Protein AF-A0A659UNY8-F1 (afdb_monomer_lite)

Secondary structure (DSSP, 8-state):
--TT--SGGGS-HHHHHHHHHHHHHTTTTSTT----------HHHHHHHHHHHHHHHHHT-

Foldseek 3Di:
DCPPPQWPVPDDPVVVVVVVVCQQPVCVPPPPDGDDDPDDDTPVVVVVVVVVVVVVVVVVD

Radius of gyration: 15.52 Å; chains: 1; bounding box: 27×34×37 Å

Sequence (61 aa):
RYENITEYTQLPDITRQQVQHFFEHYKDLEPGKWVKIEGWHDSKYAKRMIIDAVARAKASK

Structure (mmCIF, N/CA/C/O backbone):
data_AF-A0A659UNY8-F1
#
_entry.id   AF-A0A659UNY8-F1
#
loop_
_atom_site.group_PDB
_atom_site.id
_atom_site.type_symbol
_atom_site.label_atom_id
_atom_site.label_alt_id
_atom_site.label_comp_id
_atom_site.label_asym_id
_atom_site.label_entity_id
_atom_site.label_seq_id
_atom_site.pdbx_PDB_ins_code
_atom_site.Cartn_x
_atom_site.Cartn_y
_atom_site.Cartn_z
_atom_site.occupancy
_atom_site.B_iso_or_equiv
_atom_site.auth_seq_id
_atom_site.auth_comp_id
_atom_site.auth_asym_id
_atom_site.auth_atom_id
_atom_site.pdbx_PDB_model_num
ATOM 1 N N . ARG A 1 1 ? -8.694 -7.371 -16.816 1.00 82.19 1 ARG A N 1
ATOM 2 C CA . ARG A 1 1 ? -7.531 -6.472 -16.491 1.00 82.19 1 ARG A CA 1
ATOM 3 C C . ARG A 1 1 ? -6.656 -7.018 -15.361 1.00 82.19 1 ARG A C 1
ATOM 5 O O . ARG A 1 1 ? -5.446 -6.924 -15.489 1.00 82.19 1 ARG A O 1
ATOM 12 N N . TYR A 1 2 ? -7.231 -7.563 -14.283 1.00 93.75 2 TYR A N 1
ATOM 13 C CA . TYR A 1 2 ? -6.479 -8.073 -13.121 1.00 93.75 2 TYR A CA 1
ATOM 14 C C . TYR A 1 2 ? -6.577 -9.595 -12.928 1.00 93.75 2 TYR A C 1
ATOM 16 O O . TYR A 1 2 ? -6.032 -10.109 -11.963 1.00 93.75 2 TYR A O 1
ATOM 24 N N . GLU A 1 3 ? -7.245 -10.322 -13.830 1.00 94.44 3 GLU A N 1
ATOM 25 C CA . GLU A 1 3 ? -7.500 -11.771 -13.700 1.00 94.44 3 GLU A CA 1
ATOM 26 C C . GLU A 1 3 ? -6.238 -12.613 -13.466 1.00 94.44 3 GLU A C 1
ATOM 28 O O . GLU A 1 3 ? -6.302 -13.611 -12.759 1.00 94.44 3 GLU A O 1
ATOM 33 N N . ASN A 1 4 ? -5.088 -12.182 -13.995 1.00 94.69 4 ASN A N 1
ATOM 34 C CA . ASN A 1 4 ? -3.811 -12.891 -13.863 1.00 94.69 4 ASN A CA 1
ATOM 35 C C . ASN A 1 4 ? -2.877 -12.289 -12.799 1.00 94.69 4 ASN A C 1
ATOM 37 O O . ASN A 1 4 ? -1.704 -12.653 -12.742 1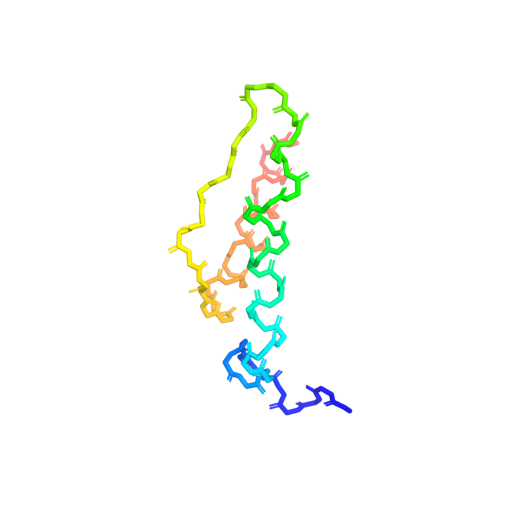.00 94.69 4 ASN A O 1
ATOM 41 N N . ILE A 1 5 ? -3.362 -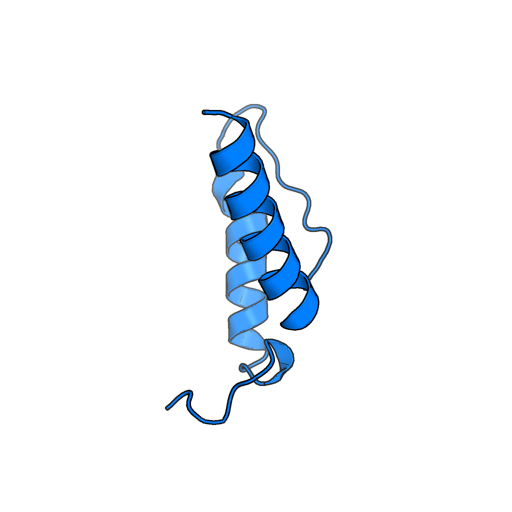11.347 -11.985 1.00 96.62 5 ILE A N 1
ATOM 42 C CA . ILE A 1 5 ? -2.580 -10.735 -10.907 1.00 96.62 5 ILE A CA 1
ATOM 43 C C . ILE A 1 5 ? -2.932 -11.435 -9.596 1.00 96.62 5 ILE A C 1
ATOM 45 O O . ILE A 1 5 ? -4.003 -11.245 -9.025 1.00 96.62 5 ILE A O 1
ATOM 49 N N . THR A 1 6 ? -2.002 -12.253 -9.125 1.00 97.31 6 THR A N 1
ATOM 50 C CA . THR A 1 6 ? -2.064 -13.011 -7.875 1.00 97.31 6 THR A CA 1
ATOM 51 C C . THR A 1 6 ? -1.147 -12.444 -6.793 1.00 97.31 6 THR A C 1
ATOM 53 O O . THR A 1 6 ? -1.385 -12.698 -5.617 1.00 97.31 6 THR A O 1
ATOM 56 N N . GLU A 1 7 ? -0.119 -11.679 -7.170 1.00 98.06 7 GLU A N 1
ATOM 57 C CA . GLU A 1 7 ? 0.855 -11.076 -6.258 1.00 98.06 7 GLU A CA 1
ATOM 58 C C . GLU A 1 7 ? 1.091 -9.596 -6.559 1.00 98.06 7 GLU A C 1
ATOM 60 O O . GLU A 1 7 ? 1.040 -9.153 -7.707 1.00 98.06 7 GLU A O 1
ATOM 65 N N . TYR A 1 8 ? 1.418 -8.821 -5.519 1.00 96.81 8 TYR A N 1
ATOM 66 C CA . TYR A 1 8 ? 1.679 -7.384 -5.663 1.00 96.81 8 TYR A CA 1
ATOM 67 C C . TYR A 1 8 ? 2.872 -7.107 -6.588 1.00 96.81 8 TYR A C 1
ATOM 69 O O . TYR A 1 8 ? 2.916 -6.072 -7.245 1.00 96.81 8 TYR A O 1
ATOM 77 N N . THR A 1 9 ? 3.823 -8.041 -6.682 1.00 97.19 9 THR A N 1
ATOM 78 C CA . THR A 1 9 ? 5.002 -7.941 -7.551 1.00 97.19 9 THR A CA 1
ATOM 79 C C . THR A 1 9 ? 4.694 -8.015 -9.042 1.00 97.19 9 THR A C 1
ATOM 81 O O . THR A 1 9 ? 5.544 -7.645 -9.844 1.00 97.19 9 THR A O 1
ATOM 84 N N . GLN A 1 10 ? 3.489 -8.450 -9.415 1.00 97.69 10 GLN A N 1
ATOM 85 C CA . GLN A 1 10 ? 3.020 -8.459 -10.802 1.00 97.69 10 GLN A CA 1
ATOM 86 C C . GLN A 1 10 ? 2.416 -7.112 -11.223 1.00 97.69 10 GLN A C 1
ATOM 88 O O . GLN A 1 10 ? 2.100 -6.917 -12.397 1.00 97.69 10 GLN A O 1
ATOM 93 N N . LEU A 1 11 ? 2.244 -6.175 -10.285 1.00 95.94 11 LEU A N 1
ATOM 94 C CA . LEU A 1 11 ? 1.915 -4.793 -10.613 1.00 95.94 11 LEU A CA 1
ATOM 95 C C . LEU A 1 11 ? 3.150 -4.074 -11.176 1.00 95.94 11 LEU A C 1
ATOM 97 O O . LEU A 1 11 ? 4.273 -4.388 -10.772 1.00 95.94 11 LEU A O 1
ATOM 101 N N . PRO A 1 12 ? 2.964 -3.070 -12.054 1.00 96.62 12 PRO A N 1
ATOM 102 C CA . PRO A 1 12 ? 4.057 -2.207 -12.479 1.00 96.62 12 PRO A CA 1
ATOM 103 C C . PRO A 1 12 ? 4.788 -1.622 -11.274 1.00 96.62 12 PRO A C 1
ATOM 105 O O . PRO A 1 12 ? 4.162 -1.159 -10.318 1.00 96.62 12 PRO A O 1
ATOM 108 N N . ASP A 1 13 ? 6.116 -1.604 -11.339 1.00 97.12 13 ASP A N 1
ATOM 109 C CA . ASP A 1 13 ? 6.943 -1.167 -10.218 1.00 97.12 13 ASP A CA 1
ATOM 110 C C . ASP A 1 13 ? 6.598 0.256 -9.757 1.00 97.12 13 ASP A C 1
ATOM 112 O O . ASP A 1 13 ? 6.391 0.495 -8.569 1.00 97.12 13 ASP A O 1
ATOM 116 N N . ILE A 1 14 ? 6.384 1.162 -10.717 1.00 97.69 14 ILE A N 1
ATOM 117 C CA . ILE A 1 14 ? 5.968 2.544 -10.460 1.00 97.69 14 ILE A CA 1
ATOM 118 C C . ILE A 1 14 ? 4.679 2.636 -9.635 1.00 97.69 14 ILE A C 1
ATOM 120 O O . ILE A 1 14 ? 4.569 3.499 -8.772 1.00 97.69 14 ILE A O 1
ATOM 124 N N . THR A 1 15 ? 3.721 1.726 -9.832 1.00 97.06 15 THR A N 1
ATOM 125 C CA . THR A 1 15 ? 2.478 1.711 -9.049 1.00 97.06 15 THR A CA 1
ATOM 126 C C . THR A 1 15 ? 2.766 1.397 -7.584 1.00 97.06 15 THR A C 1
ATOM 128 O O . THR A 1 15 ? 2.206 2.037 -6.697 1.00 97.06 15 THR A O 1
ATOM 131 N N . ARG A 1 16 ? 3.668 0.448 -7.312 1.00 97.25 16 ARG A N 1
ATOM 132 C CA . ARG A 1 16 ? 4.066 0.100 -5.940 1.00 97.25 16 ARG A CA 1
ATOM 133 C C . ARG A 1 16 ? 4.831 1.246 -5.280 1.00 97.25 16 ARG A C 1
ATOM 135 O O . ARG A 1 16 ? 4.542 1.586 -4.136 1.00 97.25 16 ARG A O 1
ATOM 142 N N . GLN A 1 17 ? 5.748 1.871 -6.018 1.00 97.62 17 GLN A N 1
ATOM 143 C CA . GLN A 1 17 ? 6.512 3.025 -5.540 1.00 97.62 17 GLN A CA 1
ATOM 144 C C . GLN A 1 17 ? 5.608 4.223 -5.226 1.00 97.62 17 GLN A C 1
ATOM 146 O O . GLN A 1 17 ? 5.774 4.850 -4.187 1.00 97.62 17 GLN A O 1
ATOM 151 N N . GLN A 1 18 ? 4.610 4.511 -6.067 1.00 98.44 18 GLN A N 1
ATOM 152 C CA . GLN A 1 18 ? 3.649 5.594 -5.828 1.00 98.44 18 GLN A CA 1
ATOM 153 C C . GLN A 1 18 ? 2.836 5.382 -4.547 1.00 98.44 18 GLN A C 1
ATOM 155 O O . GLN A 1 18 ? 2.647 6.326 -3.782 1.00 98.44 18 GLN A O 1
ATOM 160 N N . VAL A 1 19 ? 2.380 4.150 -4.288 1.00 98.00 19 VAL A N 1
ATOM 161 C CA . VAL A 1 19 ? 1.665 3.826 -3.043 1.00 98.00 19 VAL A CA 1
ATOM 162 C C . VAL A 1 19 ?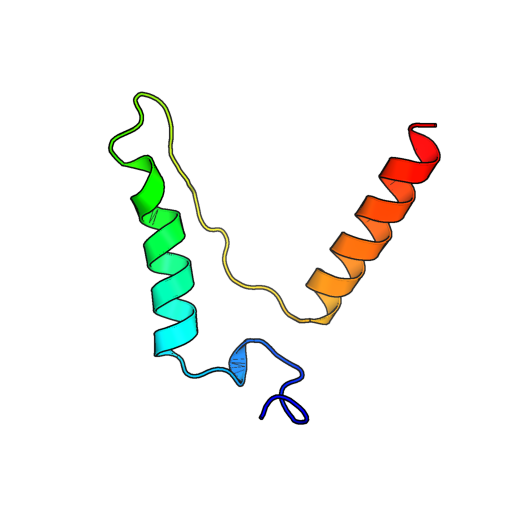 2.577 4.006 -1.830 1.00 98.00 19 VAL A C 1
ATOM 164 O O . VAL A 1 19 ? 2.160 4.613 -0.847 1.00 98.00 19 VAL A O 1
ATOM 167 N N . GLN A 1 20 ? 3.819 3.521 -1.901 1.00 97.50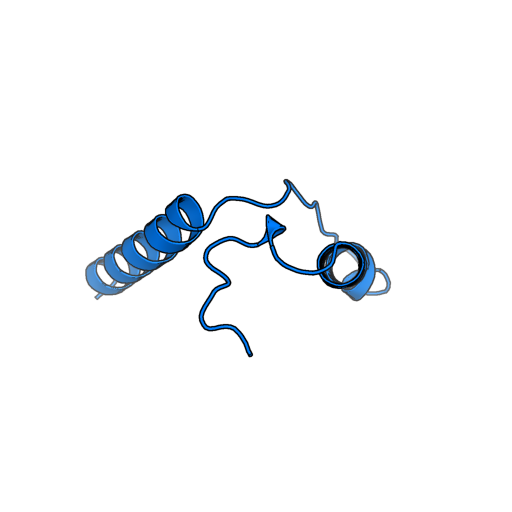 20 GLN A N 1
ATOM 168 C CA . GLN A 1 20 ? 4.784 3.683 -0.815 1.00 97.50 20 GLN A CA 1
ATOM 169 C C . GLN A 1 20 ? 5.090 5.163 -0.544 1.00 97.50 20 GLN A C 1
ATOM 171 O O . GLN A 1 20 ? 4.923 5.612 0.587 1.00 97.50 20 GLN A O 1
ATOM 176 N N . HIS A 1 21 ? 5.433 5.928 -1.583 1.00 97.69 21 HIS A N 1
ATOM 177 C CA . HIS A 1 21 ? 5.736 7.356 -1.487 1.00 97.69 21 HIS A CA 1
ATOM 178 C C . HIS A 1 21 ? 4.579 8.147 -0.867 1.00 97.69 21 HIS A C 1
ATOM 180 O O . HIS A 1 21 ? 4.785 8.986 0.006 1.00 97.69 21 HIS A O 1
ATOM 186 N N . PHE A 1 22 ? 3.338 7.846 -1.262 1.00 98.38 22 PHE A N 1
ATOM 187 C CA . PHE A 1 22 ? 2.170 8.485 -0.663 1.00 98.38 22 PHE A CA 1
ATOM 188 C C . PHE A 1 22 ? 2.129 8.283 0.859 1.00 98.38 22 PHE A C 1
ATOM 190 O O . PHE A 1 22 ? 1.976 9.250 1.602 1.00 98.38 22 PHE A O 1
ATOM 197 N N . PHE A 1 23 ? 2.292 7.047 1.341 1.00 98.19 23 PHE A N 1
ATOM 198 C CA . PHE A 1 23 ? 2.222 6.761 2.776 1.00 98.19 23 PHE A CA 1
ATOM 199 C C . PHE A 1 23 ? 3.431 7.258 3.571 1.00 98.19 23 PHE A C 1
ATOM 201 O O . PHE A 1 23 ? 3.278 7.540 4.759 1.00 98.19 23 PHE A O 1
ATOM 208 N N . GLU A 1 24 ? 4.594 7.384 2.936 1.00 97.12 24 GLU A N 1
ATOM 209 C CA . GLU A 1 24 ? 5.772 8.006 3.542 1.00 97.12 24 GLU A CA 1
ATOM 210 C C . GLU A 1 24 ? 5.543 9.497 3.820 1.00 97.12 24 GLU A C 1
ATOM 212 O O . GLU A 1 24 ? 5.959 9.964 4.874 1.00 97.12 24 GLU A O 1
ATOM 217 N N . HIS A 1 25 ? 4.820 10.208 2.943 1.00 97.50 25 HIS A N 1
ATOM 218 C CA . HIS A 1 25 ? 4.744 11.675 2.983 1.00 97.50 25 HIS A CA 1
ATOM 219 C C . HIS A 1 25 ? 3.393 12.283 3.379 1.00 97.50 25 HIS A C 1
ATOM 221 O O . HIS A 1 25 ? 3.339 13.456 3.747 1.00 97.50 25 HIS A O 1
ATOM 227 N N . TYR A 1 26 ? 2.272 11.549 3.323 1.00 97.81 26 TYR A N 1
ATOM 228 C CA . TYR A 1 26 ? 0.940 12.164 3.515 1.00 97.81 26 TYR A CA 1
ATOM 229 C C . TYR A 1 26 ? 0.732 12.833 4.884 1.00 97.81 26 TYR A C 1
ATOM 231 O O . TYR A 1 26 ? -0.212 13.601 5.048 1.00 97.81 26 TYR A O 1
ATOM 239 N N . LYS A 1 27 ? 1.602 12.538 5.856 1.00 97.50 27 LYS A N 1
ATOM 240 C CA . LYS A 1 27 ? 1.568 13.061 7.226 1.00 97.50 27 LYS A CA 1
ATOM 241 C C . LYS A 1 27 ? 2.650 14.093 7.533 1.00 97.50 27 LYS A C 1
ATOM 243 O O . LYS A 1 27 ? 2.701 14.551 8.669 1.00 97.50 27 LYS A O 1
ATOM 248 N N . ASP A 1 28 ? 3.474 14.494 6.567 1.00 96.88 28 ASP A N 1
ATOM 249 C CA . ASP A 1 28 ? 4.641 15.357 6.814 1.00 96.88 28 ASP A CA 1
ATOM 250 C C . ASP A 1 28 ? 4.285 16.708 7.459 1.00 96.88 28 ASP A C 1
ATOM 252 O O . ASP A 1 28 ? 5.091 17.291 8.182 1.00 96.88 28 ASP A O 1
ATOM 256 N N . LEU A 1 29 ? 3.063 17.198 7.234 1.00 97.38 29 LEU A N 1
ATOM 257 C CA . LEU A 1 29 ? 2.562 18.459 7.789 1.00 97.38 29 LEU A CA 1
ATOM 258 C C . LEU A 1 29 ? 1.640 18.274 9.004 1.00 97.38 29 LEU A C 1
ATOM 260 O O . LEU A 1 29 ? 1.020 19.237 9.451 1.00 97.38 29 LEU A O 1
ATOM 264 N N . GLU A 1 30 ? 1.527 17.058 9.543 1.00 97.62 30 GLU A N 1
ATOM 265 C CA . GLU A 1 30 ? 0.737 16.763 10.737 1.00 97.62 30 GLU A CA 1
ATOM 266 C C . GLU A 1 30 ? 1.654 16.707 11.977 1.00 97.62 30 GLU A C 1
ATOM 268 O O . GLU A 1 30 ? 2.369 15.717 12.167 1.00 97.62 30 GLU A O 1
ATOM 273 N N . PRO A 1 31 ? 1.648 17.728 12.863 1.00 97.00 31 PRO A N 1
ATOM 274 C CA . PRO A 1 31 ? 2.592 17.802 13.976 1.00 97.00 31 PRO A CA 1
ATOM 275 C C . PRO A 1 31 ? 2.546 16.564 14.876 1.00 97.00 31 PRO A C 1
ATOM 277 O O . PRO A 1 31 ? 1.486 16.153 15.350 1.00 97.00 31 PRO A O 1
ATOM 280 N N . GLY A 1 32 ? 3.716 15.972 15.124 1.00 96.62 32 GLY A N 1
ATOM 281 C CA . GLY A 1 32 ? 3.864 14.785 15.969 1.00 96.62 32 GLY A CA 1
ATOM 282 C C . GLY A 1 32 ? 3.459 13.464 15.309 1.00 96.62 32 GLY A C 1
ATOM 283 O O . GLY A 1 32 ? 3.539 12.425 15.966 1.00 96.62 32 GLY A O 1
ATOM 284 N N . LYS A 1 33 ? 3.051 13.462 14.033 1.00 97.50 33 LYS A N 1
ATOM 285 C CA . LYS A 1 33 ? 2.760 12.233 13.290 1.00 97.50 33 LYS A CA 1
ATOM 286 C C . LYS A 1 33 ? 3.900 11.889 12.342 1.00 97.50 33 LYS A C 1
ATOM 288 O O . LYS A 1 33 ? 4.508 12.750 11.727 1.00 97.50 33 LYS A O 1
ATOM 293 N N . TRP A 1 34 ? 4.167 10.597 12.229 1.00 95.38 34 TRP A N 1
ATOM 294 C CA . TRP A 1 34 ? 5.136 10.031 11.300 1.00 95.38 34 TRP A CA 1
ATOM 295 C C . TRP A 1 34 ? 4.678 8.632 10.898 1.00 95.38 34 TRP A C 1
ATOM 297 O O . TRP A 1 34 ? 3.778 8.048 11.514 1.00 95.38 34 TRP A O 1
ATOM 307 N N . VAL A 1 35 ? 5.290 8.103 9.846 1.00 97.06 35 VAL A N 1
ATOM 308 C CA . VAL A 1 35 ? 5.068 6.740 9.369 1.00 97.06 35 VAL A CA 1
ATOM 309 C C . VAL A 1 35 ? 6.418 6.073 9.171 1.00 97.06 35 VAL A C 1
ATOM 311 O O . VAL A 1 35 ? 7.368 6.696 8.709 1.00 97.06 35 VAL A O 1
ATOM 314 N N . LYS A 1 36 ? 6.503 4.790 9.522 1.00 95.19 36 LYS A N 1
ATOM 315 C CA . LYS A 1 36 ? 7.601 3.915 9.114 1.00 95.19 36 LYS A CA 1
ATOM 316 C C . LYS A 1 36 ? 7.023 2.770 8.314 1.00 95.19 36 LYS A C 1
ATOM 318 O O . LYS A 1 36 ? 6.148 2.053 8.793 1.00 95.19 36 LYS A O 1
ATOM 323 N N . ILE A 1 37 ? 7.528 2.624 7.100 1.00 95.94 37 ILE A N 1
ATOM 324 C CA . ILE A 1 37 ? 7.188 1.520 6.217 1.00 95.94 37 ILE A CA 1
ATOM 325 C C . ILE A 1 37 ? 8.122 0.354 6.541 1.00 95.94 37 ILE A C 1
ATOM 327 O O . ILE A 1 37 ? 9.341 0.502 6.509 1.00 95.94 37 ILE A O 1
ATOM 331 N N . GLU A 1 38 ? 7.551 -0.801 6.875 1.00 95.75 38 GLU A N 1
ATOM 332 C CA . GLU A 1 38 ? 8.321 -2.036 7.100 1.00 95.75 38 GLU A CA 1
ATOM 333 C C . GLU A 1 38 ? 8.544 -2.820 5.802 1.00 95.75 38 GLU A C 1
ATOM 335 O O . GLU A 1 38 ? 9.509 -3.571 5.684 1.00 95.75 38 GLU A O 1
ATOM 340 N N . GLY A 1 39 ? 7.685 -2.600 4.805 1.00 95.25 39 GLY A N 1
ATOM 341 C CA . GLY A 1 39 ? 7.804 -3.167 3.471 1.00 95.25 39 GLY A CA 1
ATOM 342 C C . GLY A 1 39 ? 6.486 -3.727 2.951 1.00 95.25 39 GLY A C 1
ATOM 343 O O . GLY A 1 39 ? 5.418 -3.549 3.538 1.00 95.25 39 GLY A O 1
ATOM 344 N N . TRP A 1 40 ? 6.586 -4.412 1.817 1.00 97.81 40 TRP A N 1
ATOM 345 C CA . TRP A 1 40 ? 5.485 -5.148 1.212 1.00 97.81 40 TRP A CA 1
ATOM 346 C C . TRP A 1 40 ? 5.561 -6.623 1.605 1.00 97.81 40 TRP A C 1
ATOM 348 O O . TRP A 1 40 ? 6.646 -7.198 1.670 1.00 97.81 40 TRP A O 1
ATOM 358 N N . HIS A 1 41 ? 4.401 -7.244 1.800 1.00 98.12 41 HIS A N 1
ATOM 359 C CA . HIS A 1 41 ? 4.278 -8.680 2.037 1.00 98.12 41 HIS A CA 1
ATOM 360 C C . HIS A 1 41 ? 3.441 -9.349 0.942 1.00 98.12 41 HIS A C 1
ATOM 362 O O . HIS A 1 41 ? 2.696 -8.688 0.217 1.00 98.12 41 HIS A O 1
ATOM 368 N N . ASP A 1 42 ? 3.576 -10.670 0.830 1.00 98.31 42 ASP A N 1
ATOM 369 C CA . ASP A 1 42 ? 2.886 -11.480 -0.173 1.00 98.31 42 ASP A CA 1
ATOM 370 C C . ASP A 1 42 ? 1.367 -11.605 0.073 1.00 98.31 42 ASP A C 1
ATOM 372 O O . ASP A 1 42 ? 0.816 -11.238 1.122 1.00 98.31 42 ASP A O 1
ATOM 376 N N . SER A 1 43 ? 0.661 -12.162 -0.915 1.00 98.25 43 SER A N 1
ATOM 377 C CA . SER A 1 43 ? -0.787 -12.369 -0.838 1.00 98.25 43 SER A CA 1
ATOM 378 C C . SER 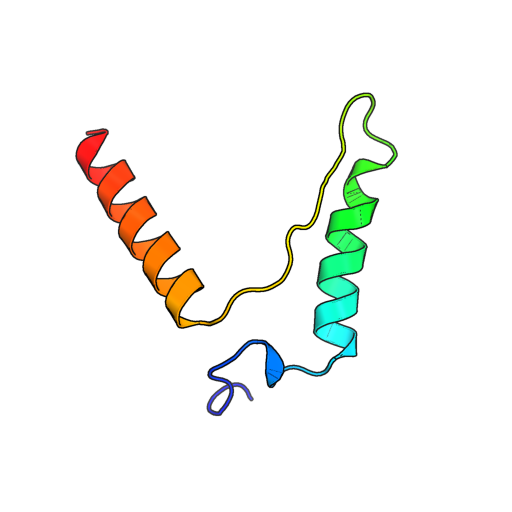A 1 43 ? -1.206 -13.310 0.299 1.00 98.25 43 SER A C 1
ATOM 380 O O . SER A 1 43 ? -2.315 -13.191 0.832 1.00 98.25 43 SER A O 1
ATOM 382 N N . LYS A 1 44 ? -0.338 -14.244 0.708 1.00 98.56 44 LYS A N 1
ATOM 383 C CA . LYS A 1 44 ? -0.606 -15.194 1.795 1.00 98.56 44 LYS A CA 1
ATOM 384 C C . LYS A 1 44 ? -0.633 -14.483 3.144 1.00 98.56 44 LYS A C 1
ATOM 386 O O . LYS A 1 44 ? -1.557 -14.712 3.928 1.00 98.56 44 LYS A O 1
ATOM 391 N N . TYR A 1 45 ? 0.338 -13.612 3.398 1.00 98.50 45 TYR A N 1
ATOM 392 C CA . TYR A 1 45 ? 0.390 -12.769 4.583 1.00 98.50 45 TYR A CA 1
ATOM 393 C C . TYR A 1 45 ? -0.834 -11.852 4.650 1.00 98.50 45 TYR A C 1
ATOM 395 O O . TYR A 1 45 ? -1.522 -11.813 5.670 1.00 98.50 45 TYR A O 1
ATOM 403 N N . ALA A 1 46 ? -1.187 -11.201 3.536 1.00 98.44 46 ALA A N 1
ATOM 404 C CA . ALA A 1 46 ? -2.374 -10.350 3.466 1.00 98.44 46 ALA A CA 1
ATOM 405 C C . ALA A 1 46 ? -3.668 -11.121 3.808 1.00 98.44 46 ALA A C 1
ATOM 407 O O . ALA A 1 46 ? -4.465 -10.672 4.635 1.00 98.44 46 ALA A O 1
ATOM 408 N N . LYS A 1 47 ? -3.859 -12.322 3.240 1.00 98.50 47 LYS A N 1
ATOM 409 C CA . LYS A 1 47 ? -5.011 -13.193 3.550 1.00 98.50 47 LYS A CA 1
ATOM 410 C C . LYS A 1 47 ? -5.050 -13.593 5.026 1.00 98.50 47 LYS A C 1
ATOM 412 O O . LYS A 1 47 ? -6.124 -13.572 5.627 1.00 98.50 47 LYS A O 1
ATOM 417 N N . ARG A 1 48 ? -3.898 -13.929 5.622 1.00 98.69 48 ARG A N 1
ATOM 418 C CA . ARG A 1 48 ? -3.789 -14.241 7.057 1.00 98.69 48 ARG A CA 1
ATOM 419 C C . ARG A 1 48 ? -4.252 -13.061 7.911 1.00 98.69 48 ARG A C 1
ATOM 421 O O . ARG A 1 48 ? -5.123 -13.246 8.752 1.00 98.69 48 ARG A O 1
ATOM 428 N N . MET A 1 49 ? -3.752 -11.856 7.632 1.00 98.44 49 MET A N 1
ATOM 429 C CA . MET A 1 49 ? -4.117 -10.639 8.366 1.00 98.44 49 MET A CA 1
ATOM 430 C C . MET A 1 49 ? -5.627 -10.364 8.350 1.00 98.44 49 MET A C 1
ATOM 432 O O . MET A 1 49 ? -6.186 -9.969 9.375 1.00 98.44 49 MET A O 1
ATOM 436 N N . ILE A 1 50 ? -6.298 -10.615 7.218 1.00 98.56 50 ILE A N 1
ATOM 437 C CA . ILE A 1 50 ? -7.759 -10.483 7.091 1.00 98.56 50 ILE A CA 1
ATOM 438 C C . ILE A 1 50 ? -8.479 -11.492 7.991 1.00 98.56 50 ILE A C 1
ATOM 440 O O . ILE A 1 50 ? -9.367 -11.112 8.756 1.00 98.56 50 ILE A O 1
ATOM 444 N N . ILE A 1 51 ? -8.098 -12.771 7.924 1.00 98.62 51 ILE A N 1
ATOM 445 C CA . ILE A 1 51 ? -8.711 -13.832 8.736 1.00 98.62 51 ILE A CA 1
ATOM 446 C C . ILE A 1 51 ? -8.522 -13.539 10.229 1.00 98.62 51 ILE A C 1
ATOM 448 O O . ILE A 1 51 ? -9.482 -13.615 10.998 1.00 98.62 51 ILE A O 1
ATOM 452 N N . ASP A 1 52 ? -7.316 -13.140 10.630 1.00 98.50 52 ASP A N 1
ATOM 453 C CA . ASP A 1 52 ? -7.001 -12.829 12.022 1.00 98.50 52 ASP A CA 1
ATOM 454 C C . ASP A 1 52 ? -7.791 -11.604 12.513 1.00 98.50 52 ASP A C 1
ATOM 456 O O . ASP A 1 52 ? -8.268 -11.583 13.648 1.00 98.50 52 ASP A O 1
ATOM 460 N N . ALA A 1 53 ? -7.990 -10.591 11.661 1.00 98.38 53 ALA A N 1
ATOM 461 C CA . ALA A 1 53 ? -8.831 -9.438 11.980 1.00 98.38 53 ALA A CA 1
ATOM 462 C C . ALA A 1 53 ? -10.303 -9.833 12.185 1.00 98.38 53 ALA A C 1
ATOM 464 O O . ALA A 1 53 ? -10.923 -9.388 13.151 1.00 98.38 53 ALA A O 1
ATOM 465 N N . VAL A 1 54 ? -10.846 -10.712 11.334 1.00 98.31 54 VAL A N 1
ATOM 466 C CA . VAL A 1 54 ? -12.208 -11.253 11.492 1.00 98.31 54 VAL A CA 1
ATOM 467 C C . VAL A 1 54 ? -12.338 -12.040 12.796 1.00 98.31 54 VAL A C 1
ATOM 469 O O . VAL A 1 54 ? -13.334 -11.888 13.504 1.00 98.31 54 VAL A O 1
ATOM 472 N N . ALA A 1 55 ? -11.343 -12.861 13.141 1.00 98.25 55 ALA A N 1
ATOM 473 C CA . ALA A 1 55 ? -11.333 -13.609 14.394 1.00 98.25 55 ALA A CA 1
ATOM 474 C C . ALA A 1 55 ? -11.315 -12.675 15.617 1.00 98.25 55 ALA A C 1
ATOM 476 O O . ALA A 1 55 ? -12.144 -12.838 16.512 1.00 98.25 55 ALA A O 1
ATOM 477 N N . ARG A 1 56 ? -10.448 -11.649 15.622 1.00 98.25 56 ARG A N 1
ATOM 478 C CA . ARG A 1 56 ? -10.409 -10.626 16.685 1.00 98.25 56 ARG A CA 1
ATOM 479 C C . ARG A 1 56 ? -11.745 -9.901 16.834 1.00 98.25 56 ARG A C 1
ATOM 481 O O . ARG A 1 56 ? -12.228 -9.743 17.948 1.00 98.25 56 ARG A O 1
ATOM 488 N N . ALA A 1 57 ? -12.366 -9.506 15.723 1.00 98.06 57 ALA A N 1
ATOM 489 C CA . ALA A 1 57 ? -13.660 -8.828 15.747 1.00 98.06 57 ALA A CA 1
ATOM 490 C C . ALA A 1 57 ? -14.780 -9.710 16.329 1.00 98.06 57 ALA A C 1
ATOM 492 O O . ALA A 1 57 ? -15.640 -9.206 17.045 1.0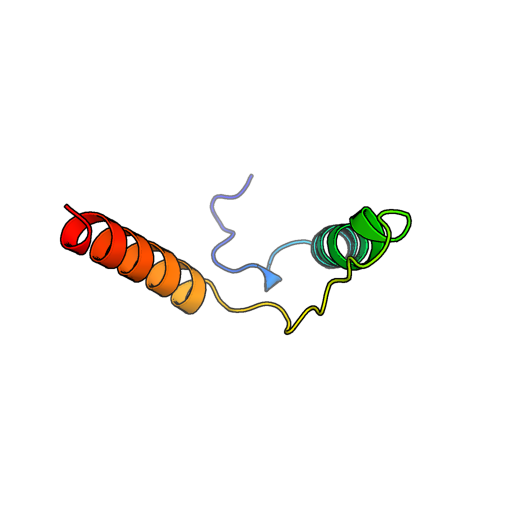0 98.06 57 ALA A O 1
ATOM 493 N N . LYS A 1 58 ? -14.766 -11.022 16.050 1.00 97.38 58 LYS A N 1
ATOM 494 C CA . LYS A 1 58 ? -15.724 -11.980 16.629 1.00 97.38 58 LYS A CA 1
ATOM 495 C C . LYS A 1 58 ? -15.505 -12.205 18.123 1.00 97.38 58 LYS A C 1
ATOM 497 O O . LYS A 1 58 ? -16.484 -12.320 18.838 1.00 97.38 58 LYS A O 1
ATOM 502 N N . ALA A 1 59 ? -14.252 -12.267 18.572 1.00 96.38 59 ALA A N 1
ATOM 503 C CA . ALA A 1 59 ? -13.913 -12.449 19.985 1.00 96.38 59 ALA A CA 1
ATOM 504 C C . ALA A 1 59 ? -14.153 -11.188 20.834 1.00 96.38 59 ALA A C 1
ATOM 506 O O . ALA A 1 59 ? -14.215 -11.272 22.054 1.00 96.38 59 ALA A O 1
ATOM 507 N N . SER A 1 60 ? -14.257 -10.022 20.192 1.00 90.81 60 SER A N 1
ATOM 508 C CA . SER A 1 60 ? -14.568 -8.743 20.837 1.00 90.81 60 SER A CA 1
ATOM 509 C C . SER A 1 60 ? -16.076 -8.493 21.015 1.00 90.81 60 SER A C 1
ATOM 511 O O . SER A 1 60 ? -16.448 -7.407 21.465 1.00 90.81 60 SER A O 1
ATOM 513 N N . LYS A 1 61 ? -16.931 -9.443 20.617 1.00 62.12 61 LYS A N 1
ATOM 514 C CA . LYS A 1 61 ? -18.378 -9.451 20.869 1.00 62.12 61 LYS A CA 1
ATOM 515 C C . LYS A 1 61 ? -18.697 -10.456 21.963 1.00 62.12 61 LYS A C 1
ATOM 517 O O . LYS A 1 61 ? -19.629 -10.155 22.734 1.00 62.12 61 LYS A O 1
#

pLDDT: mean 96.41, std 5.02, range [62.12, 98.69]